Protein AF-A0AA40G7D8-F1 (afdb_monomer)

Nearest PDB structures (foldseek):
  2m9a-assembly1_A  TM=7.170E-01  e=2.957E-02  Homo sapiens
  2wbt-assembly1_B  TM=5.524E-01  e=4.405E-02  Sulfolobus spindle-shaped virus 1
  1wjp-assembly1_A  TM=4.529E-01  e=3.948E-01  Homo sapiens
  2csh-assembly1_A  TM=4.380E-01  e=1.070E+00  Homo sapiens

Organism: NCBI:txid60889

InterPro domains:
  IPR013087 Zinc finger C2H2-type [PF00096] (7-29)
  IPR013087 Zinc finger C2H2-type [PS00028] (9-29)
  IPR013087 Zinc finger C2H2-type [PS00028] (35-56)
  IPR013087 Zinc finger C2H2-type [PS50157] (7-34)
  IPR013087 Zinc finger C2H2-type [PS50157] (33-61)
  IPR013087 Zinc finger C2H2-type [SM00355] (7-29)
  IPR013087 Zinc finger C2H2-type [SM00355] (33-56)
  IPR036236 Zinc finger C2H2 superfamily [SSF57667] (3-51)

Radius of gyration: 15.35 Å; Cα contacts (8 Å, |Δi|>4): 84; chains: 1; bounding box: 41×32×37 Å

Solvent-accessible surface area (backbone atoms only — not comparable to full-atom values): 4754 Å² total; per-residue (Å²): 138,84,74,90,40,43,27,30,33,76,75,79,64,54,68,24,73,42,66,69,61,45,57,58,53,51,48,56,66,63,71,35,34,54,38,82,87,76,67,48,76,38,99,38,45,69,53,36,56,49,44,36,41,74,77,63,73,42,56,82,92,67,38,73,39,72,60,77,76,82,74,86,79,78,87,130

Secondary structure (DSSP, 8-state):
-----SEEETTT--EESSHHHHHHHHHHHHT-SB-TTT--B-SSHHHHHHHHHHHS---GGG-EEE----------

pLDDT: mean 80.89, std 14.89, range [39.97, 94.12]

Structure (mmCIF, N/CA/C/O backbone):
data_AF-A0AA40G7D8-F1
#
_entry.id   AF-A0AA40G7D8-F1
#
loop_
_atom_site.group_PDB
_atom_site.id
_atom_site.type_symbol
_atom_site.label_atom_id
_atom_site.label_alt_id
_atom_site.label_comp_id
_atom_site.label_asym_id
_atom_site.label_entity_id
_atom_site.label_seq_id
_atom_site.pdbx_PDB_ins_code
_atom_site.Cartn_x
_atom_site.Cartn_y
_atom_site.Cartn_z
_atom_site.occupancy
_atom_site.B_iso_or_equiv
_atom_site.auth_seq_id
_atom_site.auth_comp_id
_atom_site.auth_asym_id
_atom_site.auth_atom_id
_atom_site.pdbx_PDB_model_num
ATOM 1 N N . MET A 1 1 ? -2.355 -7.725 -24.752 1.00 39.97 1 MET A N 1
ATOM 2 C CA . MET A 1 1 ? -0.939 -7.697 -25.185 1.00 39.97 1 MET A CA 1
ATOM 3 C C . MET A 1 1 ? -0.118 -7.058 -24.066 1.00 39.97 1 MET A C 1
ATOM 5 O O . MET A 1 1 ? -0.124 -5.841 -23.952 1.00 39.97 1 MET A O 1
ATOM 9 N N . GLN A 1 2 ? 0.501 -7.834 -23.172 1.00 50.03 2 GLN A N 1
ATOM 10 C CA . GLN A 1 2 ? 1.414 -7.273 -22.164 1.00 50.03 2 GLN A CA 1
ATOM 11 C C . GLN A 1 2 ? 2.840 -7.448 -22.693 1.00 50.03 2 GLN A C 1
ATOM 13 O O . GLN A 1 2 ? 3.306 -8.572 -22.844 1.00 50.03 2 GLN A O 1
ATOM 18 N N . GLY A 1 3 ? 3.490 -6.344 -23.072 1.00 57.62 3 GLY A N 1
ATOM 19 C CA . GLY A 1 3 ? 4.888 -6.366 -23.514 1.00 57.62 3 GLY A CA 1
ATOM 20 C C . GLY A 1 3 ? 5.835 -6.784 -22.379 1.00 57.62 3 GLY A C 1
ATOM 21 O O . GLY A 1 3 ? 5.437 -6.750 -21.213 1.00 57.62 3 GLY A O 1
ATOM 22 N N . PRO A 1 4 ? 7.093 -7.153 -22.677 1.00 60.06 4 PRO A N 1
ATOM 23 C CA . PRO A 1 4 ? 8.011 -7.691 -21.677 1.00 60.06 4 PRO A CA 1
ATOM 24 C C . PRO A 1 4 ? 8.441 -6.599 -20.687 1.00 60.06 4 PRO A C 1
ATOM 26 O O . PRO A 1 4 ? 9.402 -5.864 -20.919 1.00 60.06 4 PRO A O 1
ATOM 29 N N . GLY A 1 5 ? 7.729 -6.469 -19.568 1.00 68.38 5 GLY A N 1
ATOM 30 C CA . GLY A 1 5 ? 8.208 -5.696 -18.430 1.00 68.38 5 GLY A CA 1
ATOM 31 C C . GLY A 1 5 ? 9.077 -6.563 -17.529 1.00 68.38 5 GLY A C 1
ATOM 32 O O . GLY A 1 5 ? 8.685 -7.640 -17.079 1.00 68.38 5 GLY A O 1
ATOM 33 N N . ARG A 1 6 ? 10.298 -6.086 -17.288 1.00 83.25 6 ARG A N 1
ATOM 34 C CA . ARG A 1 6 ? 11.314 -6.788 -16.492 1.00 83.25 6 ARG A CA 1
ATOM 35 C C . ARG A 1 6 ? 11.146 -6.558 -14.992 1.00 83.25 6 ARG A C 1
ATOM 37 O O . ARG A 1 6 ? 11.825 -7.208 -14.200 1.00 83.25 6 ARG A O 1
ATOM 44 N N . PHE A 1 7 ? 10.276 -5.633 -14.599 1.00 89.00 7 PHE A N 1
ATOM 45 C CA . PHE A 1 7 ? 10.047 -5.272 -13.209 1.00 89.00 7 PHE A CA 1
ATOM 46 C C . PHE A 1 7 ? 8.567 -5.405 -12.882 1.00 89.00 7 PHE A C 1
ATOM 48 O O . PHE A 1 7 ? 7.730 -4.858 -13.592 1.00 89.00 7 PHE A O 1
ATOM 55 N N . SER A 1 8 ? 8.243 -6.113 -11.811 1.00 90.00 8 SER A N 1
ATOM 56 C CA . SER A 1 8 ? 6.878 -6.299 -11.338 1.00 90.00 8 SER A CA 1
ATOM 57 C C . SER A 1 8 ? 6.713 -5.765 -9.920 1.00 90.00 8 SER A C 1
ATOM 59 O O . SER A 1 8 ? 7.622 -5.811 -9.082 1.00 90.00 8 SER A O 1
ATOM 61 N N . CYS A 1 9 ? 5.528 -5.233 -9.658 1.00 89.44 9 CYS A N 1
ATOM 62 C CA . CYS A 1 9 ? 5.097 -4.809 -8.344 1.00 89.44 9 CYS A CA 1
ATOM 63 C C . CYS A 1 9 ? 4.616 -6.031 -7.555 1.00 89.44 9 CYS A C 1
ATOM 65 O O . CYS A 1 9 ? 3.628 -6.651 -7.936 1.00 89.44 9 CYS A O 1
ATOM 67 N N . ARG A 1 10 ? 5.253 -6.369 -6.426 1.00 85.31 10 ARG A N 1
ATOM 68 C CA . ARG A 1 10 ? 4.807 -7.494 -5.567 1.00 85.31 10 ARG A CA 1
ATOM 69 C C . ARG A 1 10 ? 3.462 -7.270 -4.880 1.00 85.31 10 ARG A C 1
ATOM 71 O O . ARG A 1 10 ? 2.930 -8.168 -4.245 1.00 85.31 10 ARG A O 1
ATOM 78 N N . LEU A 1 11 ? 2.971 -6.045 -4.958 1.00 83.62 11 LEU A N 1
ATOM 79 C CA . LEU A 1 11 ? 1.809 -5.556 -4.244 1.00 83.62 11 LEU A CA 1
ATOM 80 C C . LEU A 1 11 ? 0.522 -5.743 -5.053 1.00 83.62 11 LEU A C 1
ATOM 82 O O . LEU A 1 11 ? -0.462 -6.238 -4.523 1.00 83.62 11 LEU A O 1
ATOM 86 N N . CYS A 1 12 ? 0.547 -5.382 -6.334 1.00 87.38 12 CYS A N 1
ATOM 87 C CA . CYS A 1 12 ? -0.610 -5.473 -7.229 1.00 87.38 12 CYS A CA 1
ATOM 88 C C . CYS A 1 12 ? -0.343 -6.300 -8.496 1.00 87.38 12 CYS A C 1
ATOM 90 O O . CYS A 1 1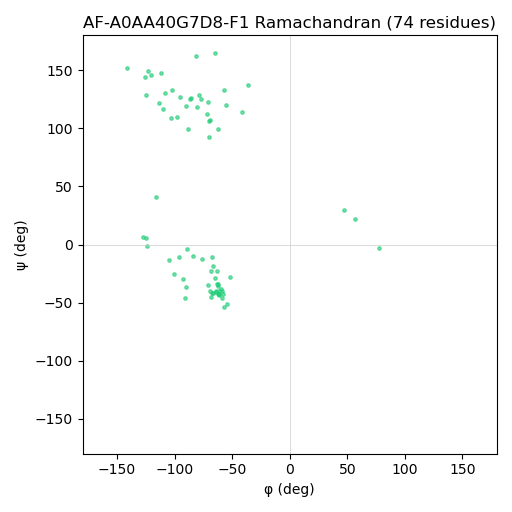2 ? -1.225 -6.441 -9.333 1.00 87.38 12 CYS A O 1
ATOM 92 N N . GLY A 1 13 ? 0.878 -6.813 -8.675 1.00 86.50 13 GLY A N 1
ATOM 93 C CA . GLY A 1 13 ? 1.272 -7.566 -9.866 1.00 86.50 13 GLY A CA 1
ATOM 94 C C . GLY A 1 13 ? 1.571 -6.705 -11.096 1.00 86.50 13 GLY A C 1
ATOM 95 O O . GLY A 1 13 ? 1.998 -7.252 -12.108 1.00 86.50 13 GLY A O 1
ATOM 96 N N . SER A 1 14 ? 1.407 -5.378 -11.025 1.00 88.06 14 SER A N 1
ATOM 97 C CA . SER A 1 14 ? 1.645 -4.473 -12.157 1.00 88.06 14 SER A CA 1
ATOM 98 C C . SER A 1 14 ? 3.064 -4.591 -12.708 1.00 88.06 14 SER A C 1
ATOM 100 O O . SER A 1 14 ? 4.045 -4.577 -11.959 1.00 88.06 14 SER A O 1
ATOM 102 N N . VAL A 1 15 ? 3.164 -4.685 -14.033 1.00 89.12 15 VAL A N 1
ATOM 103 C CA . VAL A 1 15 ? 4.410 -4.949 -14.754 1.00 89.12 15 VAL A CA 1
ATOM 104 C C . VAL A 1 15 ? 4.883 -3.688 -15.476 1.00 89.12 15 VAL A C 1
ATOM 106 O O . VAL A 1 15 ? 4.137 -3.048 -16.211 1.00 89.12 15 VAL A O 1
ATOM 109 N N . TYR A 1 16 ? 6.155 -3.349 -15.289 1.00 8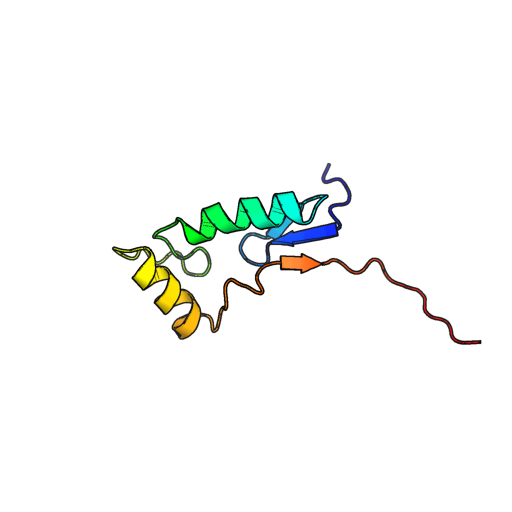9.06 16 TYR A N 1
ATOM 110 C CA . TYR A 1 16 ? 6.797 -2.148 -15.808 1.00 89.06 16 TYR A CA 1
ATOM 111 C C . TYR A 1 16 ? 8.052 -2.496 -16.610 1.00 89.06 16 TYR A C 1
ATOM 113 O O . TYR A 1 16 ? 8.816 -3.411 -16.282 1.00 89.06 16 TYR A O 1
ATOM 121 N N . LYS A 1 17 ? 8.292 -1.719 -17.672 1.00 88.38 17 LYS A N 1
ATOM 122 C CA . LYS A 1 17 ? 9.500 -1.830 -18.505 1.00 88.38 17 LYS A CA 1
ATOM 123 C C . LYS A 1 17 ? 10.752 -1.340 -17.774 1.00 88.38 17 LYS A C 1
ATOM 125 O O . LYS A 1 17 ? 11.819 -1.929 -17.933 1.00 88.38 17 LYS A O 1
ATOM 130 N N . HIS A 1 18 ? 10.611 -0.309 -16.939 1.00 88.12 18 HIS A N 1
ATOM 131 C CA . HIS A 1 18 ? 11.718 0.351 -16.247 1.00 88.12 18 HIS A CA 1
ATOM 132 C C . HIS A 1 18 ? 11.539 0.335 -14.729 1.00 88.12 18 HIS A C 1
ATOM 134 O O . HIS A 1 18 ? 10.420 0.420 -14.221 1.00 88.12 18 HIS A O 1
ATOM 140 N N . LEU A 1 19 ? 12.667 0.294 -14.013 1.00 86.62 19 LEU A N 1
ATOM 141 C CA . LEU A 1 19 ? 12.695 0.376 -12.554 1.00 86.62 19 LEU A CA 1
ATOM 142 C C . LEU A 1 19 ? 12.124 1.709 -12.059 1.00 86.62 19 LEU A C 1
ATOM 144 O O . LEU A 1 19 ? 11.321 1.702 -11.139 1.00 86.62 19 LEU A O 1
ATOM 148 N N . ALA A 1 20 ? 12.482 2.830 -12.697 1.00 89.81 20 ALA A N 1
ATOM 149 C CA . ALA A 1 20 ? 12.005 4.162 -12.317 1.00 89.81 20 ALA A CA 1
ATOM 150 C C . ALA A 1 20 ? 10.469 4.267 -12.344 1.00 89.81 20 ALA A C 1
ATOM 152 O O . ALA A 1 20 ? 9.875 4.787 -11.404 1.00 89.81 20 ALA A O 1
ATOM 153 N N . SER A 1 21 ? 9.824 3.699 -13.369 1.00 91.38 21 SER A N 1
ATOM 154 C CA . SER A 1 21 ? 8.359 3.665 -13.475 1.00 91.38 21 SER A CA 1
ATOM 155 C C . SER A 1 21 ? 7.719 2.852 -12.351 1.00 91.38 21 SER A C 1
ATOM 157 O O . SER A 1 21 ? 6.714 3.268 -11.783 1.00 91.38 21 SER A O 1
ATOM 159 N N . LEU A 1 22 ? 8.316 1.709 -11.993 1.00 91.00 22 LEU A N 1
ATOM 160 C CA . LEU A 1 22 ? 7.843 0.918 -10.860 1.00 91.00 22 LEU A CA 1
ATOM 161 C C . LEU A 1 22 ? 8.079 1.648 -9.529 1.00 91.00 22 LEU A C 1
ATOM 163 O O . LEU A 1 22 ? 7.194 1.657 -8.682 1.00 91.00 22 LEU A O 1
ATOM 167 N N . THR A 1 23 ? 9.230 2.295 -9.345 1.00 89.19 23 THR A N 1
ATOM 168 C CA . THR A 1 23 ? 9.520 3.092 -8.145 1.00 89.19 23 THR A CA 1
ATOM 169 C C . THR A 1 23 ? 8.496 4.210 -7.959 1.00 89.19 23 THR A C 1
ATOM 171 O O . THR A 1 23 ? 7.956 4.341 -6.865 1.00 89.19 23 THR A O 1
ATOM 174 N N . GLN A 1 24 ? 8.166 4.947 -9.023 1.00 90.81 24 GLN A N 1
ATOM 175 C CA . GLN A 1 24 ? 7.114 5.967 -8.994 1.00 90.81 24 GLN A CA 1
ATOM 176 C C . GLN A 1 24 ? 5.743 5.354 -8.673 1.00 90.81 24 GLN A C 1
ATOM 178 O O . GLN A 1 24 ? 4.994 5.872 -7.850 1.00 90.81 24 GLN A O 1
ATOM 183 N N . HIS A 1 25 ? 5.413 4.203 -9.262 1.00 90.88 25 HIS A N 1
ATOM 184 C CA . HIS A 1 25 ? 4.170 3.501 -8.949 1.00 90.88 25 HIS A CA 1
ATOM 185 C C . HIS A 1 25 ? 4.057 3.114 -7.462 1.00 90.88 25 HIS A C 1
ATOM 187 O O . HIS A 1 25 ? 2.980 3.223 -6.877 1.00 90.88 25 HIS A O 1
ATOM 193 N N . LEU A 1 26 ? 5.153 2.704 -6.818 1.00 87.19 26 LEU A N 1
ATOM 194 C CA . LEU A 1 26 ? 5.147 2.347 -5.395 1.00 87.19 26 LEU A CA 1
ATOM 195 C C . LEU A 1 26 ? 4.789 3.526 -4.478 1.00 87.19 26 LEU A C 1
ATOM 197 O O . LEU A 1 26 ? 4.298 3.307 -3.366 1.00 87.19 26 LEU A O 1
ATOM 201 N N . GLU A 1 27 ? 4.980 4.766 -4.934 1.00 87.69 27 GLU A N 1
ATOM 202 C CA . GLU A 1 27 ? 4.535 5.953 -4.203 1.00 87.69 27 GLU A CA 1
ATOM 203 C C . GLU A 1 27 ? 3.016 5.994 -4.064 1.00 87.69 27 GLU A C 1
ATOM 205 O O . GLU A 1 27 ? 2.524 6.383 -3.005 1.00 87.69 27 GLU A O 1
ATOM 210 N N . VAL A 1 28 ? 2.273 5.505 -5.066 1.00 87.44 28 VAL A N 1
ATOM 211 C CA . VAL A 1 28 ? 0.810 5.401 -5.006 1.00 87.44 28 VAL A CA 1
ATOM 212 C C . VAL A 1 28 ? 0.417 4.569 -3.796 1.00 87.44 28 VAL A C 1
ATOM 214 O O . VAL A 1 28 ? -0.290 5.069 -2.928 1.00 87.44 28 VAL A O 1
ATOM 217 N N . HIS A 1 29 ? 0.958 3.357 -3.665 1.00 84.88 29 HIS A N 1
ATOM 218 C CA . HIS A 1 29 ? 0.668 2.471 -2.537 1.00 84.88 29 HIS A CA 1
ATOM 219 C C . HIS A 1 29 ? 1.112 3.049 -1.185 1.00 84.88 29 HIS A C 1
ATOM 221 O O . HIS A 1 29 ? 0.413 2.889 -0.183 1.00 84.88 29 HIS A O 1
ATOM 227 N N . ARG A 1 30 ? 2.240 3.770 -1.143 1.00 78.25 30 ARG A N 1
ATOM 228 C CA . ARG A 1 30 ? 2.700 4.478 0.064 1.00 78.25 30 ARG A CA 1
ATOM 229 C C . ARG A 1 30 ? 1.751 5.611 0.472 1.00 78.25 30 ARG A C 1
ATOM 231 O O . ARG A 1 30 ? 1.681 5.950 1.656 1.00 78.25 30 ARG A O 1
ATOM 238 N N . ASN A 1 31 ? 1.047 6.202 -0.488 1.00 83.38 31 ASN A N 1
ATOM 239 C CA . ASN A 1 31 ? 0.150 7.329 -0.274 1.00 83.38 31 ASN A CA 1
ATOM 240 C C . ASN A 1 31 ? -1.293 6.918 0.066 1.00 83.38 31 ASN A C 1
ATOM 242 O O . ASN A 1 31 ? -2.115 7.791 0.361 1.00 83.38 31 ASN A O 1
ATOM 246 N N . GLN A 1 32 ? -1.602 5.618 0.059 1.00 88.31 32 GLN A N 1
ATOM 247 C CA . GLN A 1 32 ? -2.926 5.099 0.394 1.00 88.31 32 GLN A CA 1
ATOM 248 C C . GLN A 1 32 ? -3.153 4.982 1.907 1.00 88.31 32 GLN A C 1
ATOM 250 O O . GLN A 1 32 ? -2.233 4.974 2.726 1.00 88.31 32 GLN A O 1
ATOM 255 N N . THR A 1 33 ? -4.427 4.886 2.267 1.00 92.38 33 THR A N 1
ATOM 256 C CA . THR A 1 33 ? -4.924 4.558 3.611 1.00 92.38 33 THR A CA 1
ATOM 257 C C . THR A 1 33 ? -5.460 3.132 3.698 1.00 92.38 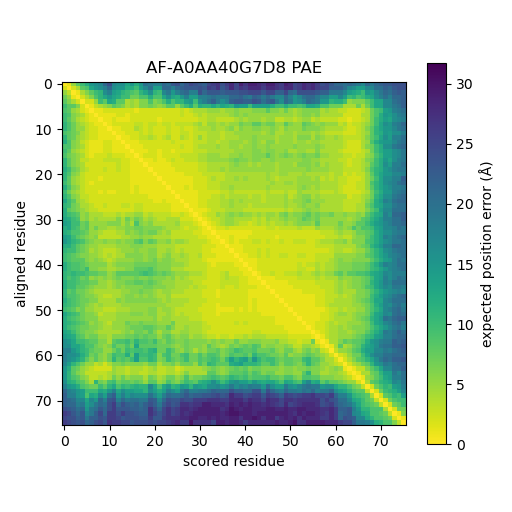33 THR A C 1
ATOM 259 O O . THR A 1 33 ? -5.644 2.611 4.792 1.00 92.38 33 THR A O 1
ATOM 262 N N . THR A 1 34 ? -5.675 2.480 2.556 1.00 92.62 34 THR A N 1
ATOM 263 C CA . THR A 1 34 ? -6.227 1.126 2.475 1.00 92.62 34 THR A CA 1
ATOM 264 C C . THR A 1 34 ? -5.117 0.124 2.195 1.00 92.62 34 THR A C 1
ATOM 266 O O . THR A 1 34 ? -4.280 0.339 1.316 1.00 92.62 34 THR A O 1
ATOM 269 N N . CYS A 1 35 ? -5.093 -0.973 2.948 1.00 90.50 35 CYS A N 1
ATOM 270 C CA . CYS A 1 35 ? -4.193 -2.084 2.690 1.00 90.50 35 CYS A CA 1
ATOM 271 C C . CYS A 1 35 ? -4.634 -2.828 1.439 1.00 90.50 35 CYS A C 1
ATOM 273 O O . CYS A 1 35 ? -5.729 -3.353 1.385 1.00 90.50 35 CYS A O 1
ATOM 275 N N . ILE A 1 36 ? -3.769 -2.940 0.448 1.00 85.56 36 ILE A N 1
ATOM 276 C CA . ILE A 1 36 ? -4.065 -3.666 -0.792 1.00 85.56 36 ILE A CA 1
ATOM 277 C C . ILE A 1 36 ? -4.017 -5.199 -0.656 1.00 85.56 36 ILE A C 1
ATOM 279 O O . ILE A 1 36 ? -4.430 -5.895 -1.569 1.00 85.56 36 ILE A O 1
ATOM 283 N N . LEU A 1 37 ? -3.479 -5.732 0.450 1.00 86.31 37 LEU A N 1
ATOM 284 C CA . LEU A 1 37 ? -3.362 -7.181 0.662 1.00 86.31 37 LEU A CA 1
ATOM 285 C C . LEU A 1 37 ? -4.592 -7.755 1.370 1.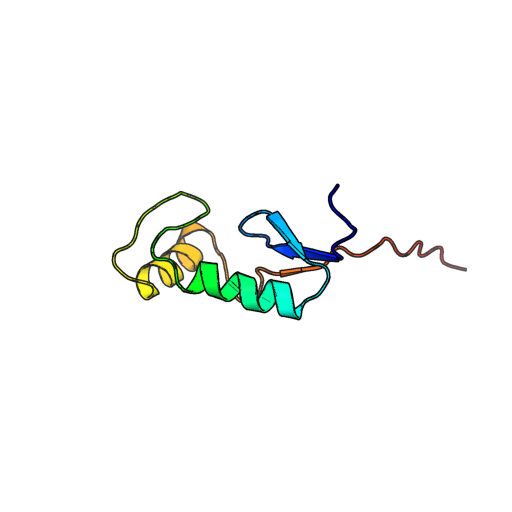00 86.31 37 LEU A C 1
ATOM 287 O O . LEU A 1 37 ? -5.006 -8.868 1.077 1.00 86.31 37 LEU A O 1
ATOM 291 N N . CYS A 1 38 ? -5.173 -7.001 2.305 1.00 92.19 38 CYS A N 1
ATOM 292 C CA . CYS A 1 38 ? -6.338 -7.429 3.088 1.00 92.19 38 CYS A CA 1
ATOM 293 C C . CYS A 1 38 ? -7.503 -6.429 3.061 1.00 92.19 38 CYS A C 1
ATOM 295 O O . CYS A 1 38 ? -8.463 -6.579 3.810 1.00 92.19 38 CYS A O 1
ATOM 297 N N . HIS A 1 39 ? -7.396 -5.376 2.248 1.00 91.31 39 HIS A N 1
ATOM 298 C CA . HIS A 1 39 ? -8.421 -4.344 2.031 1.00 91.31 39 HIS A CA 1
ATOM 299 C C . HIS A 1 39 ? -8.882 -3.621 3.305 1.00 91.31 39 HIS A C 1
ATOM 301 O O . HIS A 1 39 ? -9.947 -3.015 3.344 1.00 91.31 39 HIS A O 1
ATOM 307 N N . THR A 1 40 ? -8.056 -3.629 4.356 1.00 93.44 40 THR A N 1
ATOM 308 C CA . THR A 1 40 ? -8.341 -2.898 5.595 1.00 93.44 40 THR A CA 1
ATOM 309 C C . THR A 1 40 ? -8.070 -1.410 5.412 1.00 93.44 40 THR A C 1
ATOM 311 O O . THR A 1 40 ? -6.954 -1.019 5.063 1.00 93.44 40 THR A O 1
ATOM 314 N N . THR A 1 41 ? -9.067 -0.579 5.699 1.00 94.12 41 THR A N 1
ATOM 315 C CA . THR A 1 41 ? -8.943 0.882 5.691 1.00 94.12 41 THR A CA 1
ATOM 316 C C . THR A 1 41 ? -8.430 1.380 7.038 1.00 94.12 41 THR A C 1
ATOM 318 O O . THR A 1 41 ? -8.985 1.059 8.086 1.00 94.12 41 THR A O 1
ATOM 321 N N . LEU A 1 42 ? -7.349 2.157 7.020 1.00 93.38 42 LEU A N 1
ATOM 322 C CA . LEU A 1 42 ? -6.726 2.760 8.198 1.00 93.38 42 LEU A CA 1
ATOM 323 C C . LEU A 1 42 ? -6.924 4.277 8.153 1.00 93.38 42 LEU A C 1
ATOM 325 O O . LEU A 1 42 ? -6.868 4.886 7.089 1.00 93.38 42 LEU A O 1
ATOM 329 N N . SER A 1 43 ? -7.054 4.923 9.309 1.00 91.88 43 SER A N 1
ATOM 330 C CA . SER A 1 43 ? -7.296 6.373 9.371 1.00 91.88 43 SER A CA 1
ATOM 331 C C . SER A 1 43 ? -6.106 7.222 8.902 1.00 91.88 43 SER A C 1
ATOM 333 O O . SER A 1 43 ? -6.280 8.382 8.540 1.00 91.88 43 SER A O 1
ATOM 335 N N . ARG A 1 44 ? -4.875 6.683 8.925 1.00 92.44 44 ARG A N 1
ATOM 336 C CA . ARG A 1 44 ? -3.643 7.420 8.583 1.00 92.44 44 ARG A CA 1
ATOM 337 C C . ARG A 1 44 ? -2.655 6.564 7.793 1.00 92.44 44 ARG A C 1
ATOM 339 O O . ARG A 1 44 ? -2.530 5.359 8.002 1.00 92.44 44 ARG A O 1
ATOM 346 N N . ARG A 1 45 ? -1.832 7.220 6.967 1.00 89.06 45 ARG A N 1
ATOM 347 C CA . ARG A 1 45 ? -0.736 6.575 6.210 1.00 89.06 45 ARG A CA 1
ATOM 348 C C . ARG A 1 45 ? 0.328 5.942 7.117 1.00 89.06 45 ARG A C 1
ATOM 350 O O . ARG A 1 45 ? 0.933 4.928 6.777 1.00 89.06 45 ARG A O 1
ATOM 357 N N . THR A 1 46 ? 0.597 6.536 8.282 1.00 90.19 46 THR A N 1
ATOM 358 C CA . THR A 1 46 ? 1.504 5.970 9.301 1.00 90.19 46 THR A CA 1
ATOM 359 C C . THR A 1 46 ? 0.973 4.656 9.864 1.00 90.19 46 THR A C 1
ATOM 361 O O . THR A 1 46 ? 1.748 3.711 10.025 1.00 90.19 46 THR A O 1
ATOM 364 N N . ASP A 1 47 ? -0.339 4.573 10.088 1.00 92.31 47 ASP A N 1
ATOM 365 C CA . ASP A 1 47 ? -1.007 3.354 10.531 1.00 92.31 47 ASP A CA 1
ATOM 366 C C . ASP A 1 47 ? -0.954 2.273 9.454 1.00 92.31 47 ASP A C 1
ATOM 368 O O . ASP A 1 47 ? -0.595 1.143 9.774 1.00 92.31 47 ASP A O 1
ATOM 372 N N . LEU A 1 48 ? -1.157 2.619 8.176 1.00 91.31 48 LEU A N 1
ATOM 373 C CA . LEU A 1 48 ? -0.967 1.663 7.082 1.00 91.31 48 LEU A CA 1
ATOM 374 C C . LEU A 1 48 ? 0.482 1.147 7.011 1.00 91.31 48 LEU A C 1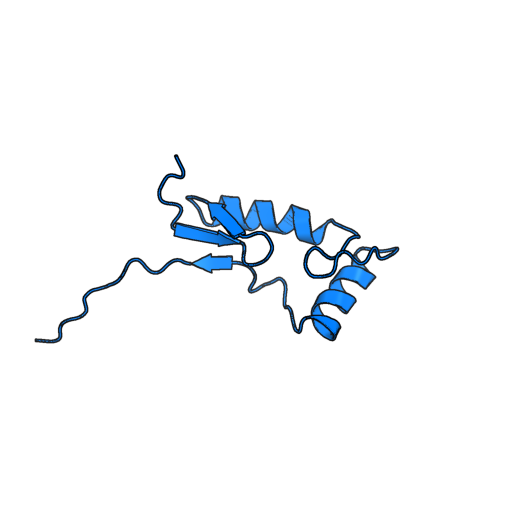
ATOM 376 O O . LEU A 1 48 ? 0.713 -0.052 6.864 1.00 91.31 48 LEU A O 1
ATOM 380 N N . ARG A 1 49 ? 1.491 2.015 7.177 1.00 87.56 49 ARG A N 1
ATOM 381 C CA . ARG A 1 49 ? 2.904 1.583 7.207 1.00 87.56 49 ARG A CA 1
ATOM 382 C C . ARG A 1 49 ? 3.203 0.622 8.357 1.00 87.56 49 ARG A C 1
ATOM 384 O O . ARG A 1 49 ? 3.980 -0.317 8.180 1.00 87.56 49 ARG A O 1
ATOM 391 N N . ARG A 1 50 ? 2.627 0.862 9.535 1.00 91.31 50 ARG A N 1
ATOM 392 C CA . ARG A 1 50 ? 2.739 -0.036 10.692 1.00 91.31 50 ARG A CA 1
ATOM 393 C C . ARG A 1 50 ? 1.999 -1.348 10.435 1.00 91.31 50 ARG A C 1
ATOM 395 O O . ARG A 1 50 ? 2.575 -2.405 10.662 1.00 91.31 50 ARG A O 1
ATOM 402 N N . HIS A 1 51 ? 0.785 -1.275 9.900 1.00 92.88 51 HIS A N 1
ATOM 403 C CA . HIS A 1 51 ? -0.023 -2.423 9.507 1.00 92.88 51 HIS A CA 1
ATOM 404 C C . HIS A 1 51 ? 0.739 -3.334 8.537 1.00 92.88 51 HIS A C 1
ATOM 406 O O . HIS A 1 51 ? 0.903 -4.510 8.828 1.00 92.88 51 HIS A O 1
ATOM 412 N N . MET A 1 52 ? 1.313 -2.795 7.459 1.00 89.31 52 MET A N 1
ATOM 413 C CA . MET A 1 52 ? 2.088 -3.588 6.498 1.00 89.31 52 MET A CA 1
ATOM 414 C C . MET A 1 52 ? 3.284 -4.301 7.142 1.00 89.31 52 MET A C 1
ATOM 416 O O . MET A 1 52 ? 3.534 -5.467 6.847 1.00 89.31 52 MET A O 1
ATOM 420 N N . ARG A 1 53 ? 3.990 -3.637 8.067 1.00 89.25 53 ARG A N 1
ATOM 421 C CA . ARG A 1 53 ? 5.115 -4.249 8.791 1.00 89.25 53 ARG A CA 1
ATOM 422 C C . ARG A 1 53 ? 4.685 -5.339 9.771 1.00 89.25 53 ARG A C 1
ATOM 424 O O . ARG A 1 53 ? 5.393 -6.325 9.882 1.00 89.25 53 ARG A O 1
ATOM 431 N N . LEU A 1 54 ? 3.576 -5.154 10.486 1.00 92.69 54 LEU A N 1
ATOM 432 C CA . LEU A 1 54 ? 3.159 -6.054 11.571 1.00 92.69 54 LEU A CA 1
ATOM 433 C C . LEU A 1 54 ? 2.211 -7.173 11.123 1.00 92.69 54 LEU A C 1
ATOM 435 O O . LEU A 1 54 ? 2.176 -8.221 11.753 1.00 92.69 54 LEU A O 1
ATOM 439 N N . LYS A 1 55 ? 1.401 -6.941 10.085 1.00 92.88 55 LYS A N 1
ATOM 440 C CA . LYS A 1 55 ? 0.390 -7.894 9.596 1.00 92.88 55 LYS A CA 1
ATOM 441 C C . LYS A 1 55 ? 0.841 -8.668 8.365 1.00 92.88 55 LYS A C 1
ATOM 443 O O . LYS A 1 55 ? 0.364 -9.773 8.148 1.00 92.88 55 LYS A O 1
ATOM 448 N N . HIS A 1 56 ? 1.766 -8.110 7.588 1.00 89.25 56 HIS A N 1
ATOM 449 C CA . HIS A 1 56 ? 2.247 -8.724 6.349 1.00 89.25 56 HIS A CA 1
ATOM 450 C C . HIS A 1 56 ? 3.770 -8.893 6.314 1.00 89.25 56 HIS A C 1
ATOM 452 O O . HIS A 1 56 ? 4.312 -9.254 5.272 1.00 89.25 56 HIS A O 1
ATOM 458 N N . ASN A 1 57 ? 4.474 -8.584 7.415 1.00 88.31 57 ASN A N 1
ATOM 459 C CA . ASN A 1 57 ? 5.942 -8.551 7.507 1.00 88.31 57 ASN A CA 1
ATOM 460 C C . ASN A 1 57 ? 6.595 -7.793 6.336 1.00 88.31 57 ASN A C 1
ATOM 462 O O . ASN A 1 57 ? 7.718 -8.073 5.914 1.00 88.31 57 ASN A O 1
ATOM 466 N N . MET A 1 58 ? 5.866 -6.815 5.794 1.00 81.50 58 MET A N 1
ATOM 467 C CA . MET A 1 58 ? 6.182 -6.186 4.527 1.00 81.50 58 MET A CA 1
ATOM 468 C C . MET A 1 58 ? 6.990 -4.920 4.770 1.00 81.50 58 MET A C 1
ATOM 470 O O . MET A 1 58 ? 6.581 -4.008 5.496 1.00 81.50 58 MET A O 1
ATOM 474 N N . GLN A 1 59 ? 8.134 -4.840 4.098 1.00 79.44 59 GLN A N 1
ATOM 475 C CA . GLN A 1 59 ? 8.974 -3.655 4.101 1.00 79.44 59 GLN A CA 1
ATOM 476 C C . GLN A 1 59 ? 8.927 -2.998 2.725 1.00 79.44 59 GLN A C 1
ATOM 478 O O . GLN A 1 59 ? 9.372 -3.570 1.733 1.00 79.44 59 GLN A O 1
ATOM 483 N N . TRP A 1 60 ? 8.401 -1.771 2.682 1.00 69.62 60 TRP A N 1
ATOM 484 C CA . TRP A 1 60 ? 8.146 -1.014 1.451 1.00 69.62 60 TRP A CA 1
ATOM 485 C C . TRP A 1 60 ? 9.356 -0.906 0.514 1.00 69.62 60 TRP A C 1
ATOM 487 O O . TRP A 1 60 ? 9.179 -0.874 -0.698 1.00 69.62 60 TRP A O 1
ATOM 497 N 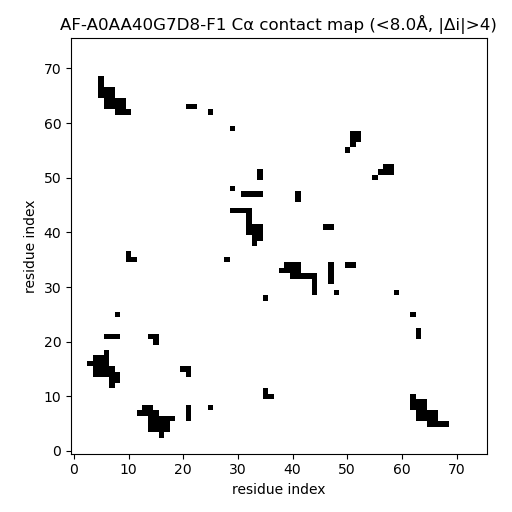N . GLN A 1 61 ? 10.577 -0.952 1.053 1.00 67.19 61 GLN A N 1
ATOM 498 C CA . GLN A 1 61 ? 11.827 -0.908 0.283 1.00 67.19 61 GLN A CA 1
ATOM 499 C C . GLN A 1 61 ? 12.060 -2.143 -0.611 1.00 67.19 61 GLN A C 1
ATOM 501 O O . GLN A 1 61 ? 12.857 -2.089 -1.541 1.00 67.19 61 GLN A O 1
ATOM 506 N N . LYS A 1 62 ? 11.365 -3.259 -0.357 1.00 69.06 62 LYS A N 1
ATOM 507 C CA . LYS A 1 62 ? 11.496 -4.528 -1.091 1.00 69.06 62 LYS A CA 1
ATOM 508 C C . LYS A 1 62 ? 10.201 -4.892 -1.818 1.00 69.06 62 LYS A C 1
ATOM 510 O O . LYS A 1 62 ? 9.792 -6.040 -1.809 1.00 69.06 62 LYS A O 1
ATOM 515 N N . THR A 1 63 ? 9.513 -3.937 -2.425 1.00 80.88 63 THR A N 1
ATOM 516 C CA . THR A 1 63 ? 8.253 -4.199 -3.158 1.00 80.88 63 THR A CA 1
ATOM 517 C C . THR A 1 63 ? 8.467 -4.386 -4.660 1.00 80.88 63 THR A C 1
ATOM 519 O O . THR A 1 63 ? 7.605 -4.909 -5.364 1.00 80.88 63 THR A O 1
ATOM 522 N N . ILE A 1 64 ? 9.674 -4.071 -5.127 1.00 85.50 64 ILE A N 1
ATOM 523 C CA . ILE A 1 64 ? 10.156 -4.311 -6.484 1.00 85.50 64 ILE A CA 1
ATOM 524 C C .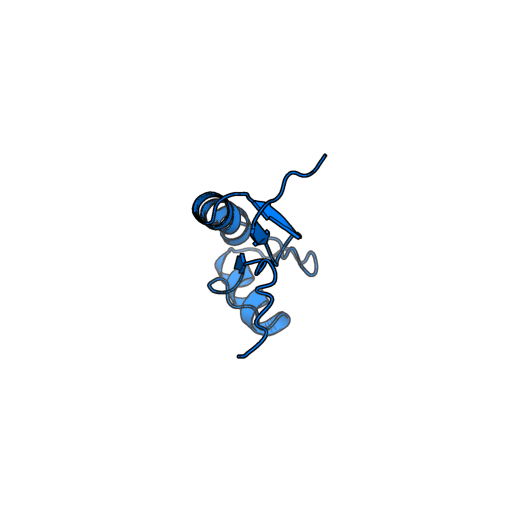 ILE A 1 64 ? 10.556 -5.782 -6.619 1.00 85.50 64 ILE A C 1
ATOM 526 O O . ILE A 1 64 ? 11.325 -6.305 -5.804 1.00 85.50 64 ILE A O 1
ATOM 530 N N . GLN A 1 65 ? 10.048 -6.451 -7.647 1.00 86.56 65 GLN A N 1
ATOM 531 C CA . GLN A 1 65 ? 10.529 -7.746 -8.111 1.00 86.56 65 GLN A CA 1
ATOM 532 C C . GLN A 1 65 ? 11.147 -7.561 -9.496 1.00 86.56 65 GLN A C 1
ATOM 534 O O . GLN A 1 65 ? 10.503 -7.087 -10.426 1.00 86.56 65 GLN A O 1
ATOM 539 N N . LYS A 1 66 ? 12.422 -7.926 -9.638 1.00 81.94 66 LYS A N 1
ATOM 540 C CA . LYS A 1 66 ? 13.088 -7.990 -10.940 1.00 81.94 66 LYS A CA 1
ATOM 541 C C . LYS A 1 66 ? 12.885 -9.392 -11.495 1.00 81.94 66 LYS A C 1
ATOM 543 O O . LYS A 1 66 ? 13.346 -10.357 -10.889 1.00 81.94 66 LYS A O 1
ATOM 548 N N . GLN A 1 6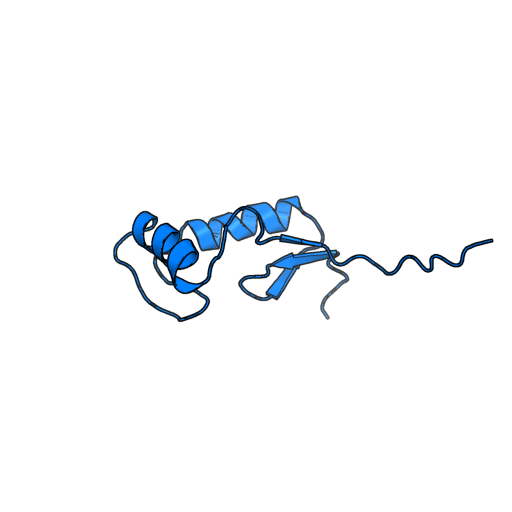7 ? 12.235 -9.501 -12.642 1.00 74.94 67 GLN A N 1
ATOM 549 C CA . GLN A 1 67 ? 12.211 -10.743 -13.397 1.00 74.94 67 GLN A CA 1
ATOM 550 C C . GLN A 1 67 ? 13.618 -10.951 -13.971 1.00 74.94 67 GLN A C 1
ATOM 552 O O . GLN A 1 67 ? 14.065 -10.213 -14.855 1.00 74.94 67 GLN A O 1
ATOM 557 N N . ARG A 1 68 ? 14.375 -11.895 -13.397 1.00 64.56 68 ARG A N 1
ATOM 558 C CA . ARG A 1 68 ? 15.615 -12.373 -14.012 1.00 64.56 68 ARG A CA 1
ATOM 559 C C . ARG A 1 68 ? 15.197 -13.150 -15.256 1.00 64.56 68 ARG A C 1
ATOM 561 O O . ARG A 1 68 ? 14.648 -14.234 -15.137 1.00 64.56 68 ARG A O 1
ATOM 568 N N . SER A 1 69 ? 15.435 -12.575 -16.433 1.00 55.81 69 SER A N 1
ATOM 569 C CA . SER A 1 69 ? 15.492 -13.364 -17.663 1.00 55.81 69 SER A CA 1
ATOM 570 C C . SER A 1 69 ? 16.546 -14.439 -17.422 1.00 55.81 69 SER A C 1
ATOM 572 O O . SER A 1 69 ? 17.672 -14.082 -17.064 1.00 55.81 69 SER A O 1
ATOM 574 N N . SER A 1 70 ? 16.159 -15.710 -17.508 1.00 50.88 70 SER A N 1
ATOM 575 C CA . SER A 1 70 ? 17.035 -16.862 -17.321 1.00 50.88 70 SER A CA 1
ATOM 576 C C . SER A 1 70 ? 18.380 -16.618 -18.004 1.00 50.88 70 SER A C 1
ATOM 578 O O . SER A 1 70 ? 18.452 -16.492 -19.224 1.00 50.88 70 SER A O 1
ATOM 580 N N . LYS A 1 71 ? 19.447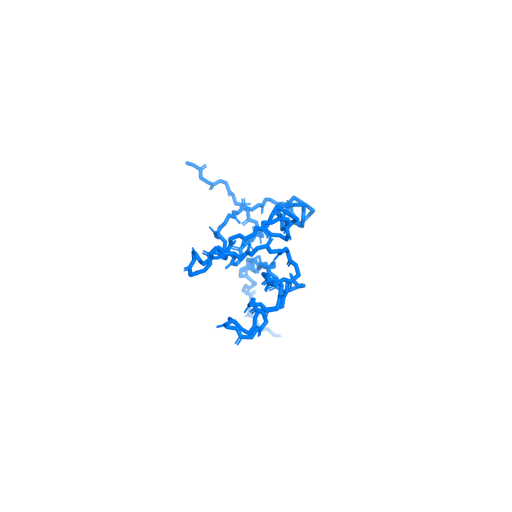 -16.509 -17.208 1.00 51.47 71 LYS A N 1
ATOM 581 C CA . LYS A 1 71 ? 20.767 -16.904 -17.682 1.00 51.47 71 LYS A CA 1
ATOM 582 C C . LYS A 1 71 ? 20.702 -18.426 -17.729 1.00 51.47 71 LYS A C 1
ATOM 584 O O . LYS A 1 71 ? 20.588 -19.042 -16.674 1.00 51.47 71 LYS A O 1
ATOM 589 N N . ASN A 1 72 ? 20.741 -19.009 -18.924 1.00 46.06 72 ASN A N 1
ATOM 590 C CA . ASN A 1 72 ? 21.379 -20.311 -19.052 1.00 46.06 72 ASN A CA 1
ATOM 591 C C . ASN A 1 72 ? 22.845 -20.081 -18.674 1.00 46.06 72 ASN A C 1
ATOM 593 O O . ASN A 1 72 ? 23.610 -19.510 -19.445 1.00 46.06 72 ASN A O 1
ATOM 597 N N . GLU A 1 73 ? 23.183 -20.424 -17.439 1.00 44.69 73 GLU A N 1
ATOM 598 C CA . GLU A 1 73 ? 24.536 -20.770 -17.037 1.00 44.69 73 GLU A CA 1
ATOM 599 C C . GLU A 1 73 ? 24.640 -22.276 -17.291 1.00 44.69 73 GLU A C 1
ATOM 601 O O . GLU A 1 73 ? 24.081 -23.069 -16.539 1.00 44.69 73 GLU A O 1
ATOM 606 N N . LEU A 1 74 ? 25.243 -22.660 -18.420 1.00 55.81 74 LEU A N 1
ATOM 607 C CA . LEU A 1 74 ? 25.974 -23.919 -18.468 1.00 55.81 74 LEU A CA 1
ATOM 608 C C . LEU A 1 74 ? 27.451 -23.547 -18.391 1.00 55.81 74 LEU A C 1
ATOM 610 O O . LEU A 1 74 ? 28.003 -22.921 -19.294 1.00 55.81 74 LEU A O 1
ATOM 614 N N . ASP A 1 75 ? 27.986 -23.880 -17.228 1.00 41.00 75 ASP A N 1
ATOM 615 C CA . ASP A 1 75 ? 29.377 -24.127 -16.884 1.00 41.00 75 ASP A CA 1
ATOM 616 C C . ASP A 1 75 ? 30.143 -24.823 -18.035 1.00 41.00 75 ASP A C 1
ATOM 618 O O . ASP A 1 75 ? 29.609 -25.720 -18.695 1.00 41.00 75 ASP A O 1
ATOM 622 N N . SER A 1 76 ? 31.375 -24.385 -18.304 1.00 48.12 76 SER A N 1
ATOM 623 C CA . SER A 1 76 ? 32.378 -25.067 -19.140 1.00 48.12 76 SER A CA 1
ATOM 624 C C . SER A 1 76 ? 33.708 -25.055 -18.412 1.00 48.12 76 SER A C 1
ATOM 626 O O . SER A 1 76 ? 34.005 -24.002 -17.802 1.00 48.12 76 SER A O 1
#

Sequence (76 aa):
MQGPGRFSCRLCGSVYKHLASLTQHLEVHRNQTTCILCHTTLSRRTDLRRHMRLKHNMQWQKTIQKQRSSKNELDS

Foldseek 3Di:
DDPDAQKAFQQPRDGHVDPVVVVVVLVVVLPAQARSVPRDGHPDSVVNCVCCCPVVVDDSVPRMDGRPPDDPDDDD

Mean predicted aligned error: 8.19 Å